Protein AF-A0A5E6UT05-F1 (afdb_monomer)

Mean predicted aligned error: 6.58 Å

Organism: Pseudomonas fluorescens (NCBI:txid294)

Solvent-accessible surface area (backbone atoms only — not comparable to full-atom values): 6105 Å² total; per-residue (Å²): 134,85,77,80,78,79,83,81,79,90,73,86,90,82,92,81,90,74,56,72,67,58,53,50,51,45,54,53,49,16,63,74,70,73,42,53,60,66,56,51,50,53,51,52,50,62,72,67,53,48,73,68,58,52,52,48,49,68,72,22,65,54,95,48,66,69,55,22,50,41,35,35,50,74,74,45,52,88,76,51,52,74,68,54,50,54,50,37,52,50,54,51,53,55,62,76,76,106

Sequence (98 aa):
MAKKVGVKTRSAQIGVRISPRAKYMLDVMGRIQRRTMSGVIESALLAYAKCDEERLADQTWSTDESERLLNLYLAAPHLLSFDEEIEAKRLIAAKATA

Foldseek 3Di:
DDPPPPDPPPDDDDDDDDDPVVVVVLVVVCVVVVHDSVVVVVVVVVVPDDPVRVVLCVQQDDPDPLSSLLSCCVPPVVPDDPVSVVSNVVSVVVVVVD

pLDDT: mean 89.74, std 14.52, range [35.06, 98.06]

Radius of gyration: 18.52 Å; Cα contacts (8 Å, |Δi|>4): 40; chains: 1; bounding box: 52×23×43 Å

Secondary structure (DSSP, 8-state):
-------------------HHHHHHHHHHHHHHT--HHHHHHHHHHHHS-HHHHHHHHHH--SSHHHHHHHHHHH-GGGS-HHHHHHHHHHHHHHHT-

Structure (mmCIF, N/CA/C/O backbone):
data_AF-A0A5E6UT05-F1
#
_entry.id   AF-A0A5E6UT05-F1
#
loop_
_atom_site.group_PDB
_atom_site.id
_atom_site.type_symbol
_atom_site.label_atom_id
_atom_site.label_alt_id
_atom_site.label_comp_id
_atom_site.label_asym_id
_atom_site.label_entity_id
_atom_site.label_seq_id
_atom_site.pdbx_PDB_ins_code
_atom_site.Cartn_x
_atom_site.Cartn_y
_atom_site.Cartn_z
_atom_site.occupancy
_atom_site.B_iso_or_equiv
_atom_site.auth_seq_id
_atom_site.auth_comp_id
_atom_site.auth_asym_id
_atom_site.auth_atom_id
_atom_site.pdbx_PDB_model_num
ATOM 1 N N . MET A 1 1 ? 35.335 -6.695 -0.044 1.00 35.06 1 MET A N 1
ATOM 2 C CA . MET A 1 1 ? 34.389 -7.163 0.996 1.00 35.06 1 MET A CA 1
ATOM 3 C C . MET A 1 1 ? 32.990 -6.718 0.590 1.00 35.06 1 MET A C 1
ATOM 5 O O . MET A 1 1 ? 32.632 -5.572 0.827 1.00 35.06 1 MET A O 1
ATOM 9 N N . ALA A 1 2 ? 32.246 -7.567 -0.124 1.00 44.38 2 ALA A N 1
ATOM 10 C CA . ALA A 1 2 ? 30.898 -7.230 -0.579 1.00 44.38 2 ALA A CA 1
ATOM 11 C C . ALA A 1 2 ? 29.966 -7.134 0.637 1.00 44.38 2 ALA A C 1
ATOM 13 O O . ALA A 1 2 ? 29.775 -8.106 1.369 1.00 44.38 2 ALA A O 1
ATOM 14 N N . LYS A 1 3 ? 29.431 -5.938 0.887 1.00 41.97 3 LYS A N 1
ATOM 15 C CA . LYS A 1 3 ? 28.472 -5.690 1.961 1.00 41.97 3 LYS A CA 1
ATOM 16 C C . LYS A 1 3 ? 27.193 -6.452 1.610 1.00 41.97 3 LYS A C 1
ATOM 18 O O . LYS A 1 3 ? 26.477 -6.045 0.704 1.00 41.97 3 LYS A O 1
ATOM 23 N N . LYS A 1 4 ? 26.913 -7.567 2.297 1.00 51.16 4 LYS A N 1
ATOM 24 C CA . LYS A 1 4 ? 25.596 -8.219 2.237 1.00 51.16 4 LYS A CA 1
ATOM 25 C C . LYS A 1 4 ? 24.564 -7.200 2.719 1.00 51.16 4 LYS A C 1
ATOM 27 O O . LYS A 1 4 ? 24.475 -6.923 3.915 1.00 51.16 4 LYS A O 1
ATOM 32 N N . VAL A 1 5 ? 23.835 -6.603 1.780 1.00 52.97 5 VAL A N 1
ATOM 33 C CA . VAL A 1 5 ? 22.706 -5.714 2.054 1.00 52.97 5 VAL A CA 1
ATOM 34 C C . VAL A 1 5 ? 21.586 -6.601 2.585 1.00 52.97 5 VAL A C 1
ATOM 36 O O . VAL A 1 5 ? 20.856 -7.234 1.833 1.00 52.97 5 VAL A O 1
ATOM 39 N N . GLY A 1 6 ? 21.525 -6.749 3.907 1.00 51.22 6 GLY A N 1
ATOM 40 C CA . GLY A 1 6 ? 20.436 -7.456 4.565 1.00 51.22 6 GLY A CA 1
ATOM 41 C C . GLY A 1 6 ? 19.147 -6.667 4.380 1.00 51.22 6 GLY A C 1
ATOM 42 O O . GLY A 1 6 ? 18.921 -5.692 5.093 1.00 51.22 6 GLY A O 1
ATOM 43 N N . VAL A 1 7 ? 18.312 -7.070 3.424 1.00 56.12 7 VAL A N 1
ATOM 44 C CA . VAL A 1 7 ? 17.020 -6.425 3.175 1.00 56.12 7 VAL A CA 1
ATOM 45 C C . VAL A 1 7 ? 16.039 -6.888 4.251 1.00 56.12 7 VAL A C 1
ATOM 47 O O . VAL A 1 7 ? 15.460 -7.968 4.179 1.00 56.12 7 VAL A O 1
ATOM 50 N N . LYS A 1 8 ? 15.886 -6.087 5.306 1.00 50.81 8 LYS A N 1
ATOM 51 C CA . LYS A 1 8 ? 14.819 -6.246 6.300 1.00 50.81 8 LYS A CA 1
ATOM 52 C C . LYS A 1 8 ? 13.738 -5.208 6.035 1.00 50.81 8 LYS A C 1
ATOM 54 O O . LYS A 1 8 ? 13.709 -4.178 6.699 1.00 50.81 8 LYS A O 1
ATOM 59 N N . THR A 1 9 ? 12.809 -5.511 5.140 1.00 54.06 9 THR A N 1
ATOM 60 C CA . THR A 1 9 ? 11.548 -4.764 5.068 1.00 54.06 9 THR A CA 1
ATOM 61 C C . THR A 1 9 ? 10.447 -5.686 5.574 1.00 54.06 9 THR A C 1
ATOM 63 O O . THR A 1 9 ? 9.885 -6.461 4.814 1.00 54.06 9 THR A O 1
ATOM 66 N N . ARG A 1 10 ? 10.204 -5.689 6.894 1.00 66.19 10 ARG A N 1
ATOM 67 C CA . ARG A 1 10 ? 9.149 -6.524 7.510 1.00 66.19 10 ARG A CA 1
ATOM 68 C C . ARG A 1 10 ? 7.751 -5.907 7.417 1.00 66.19 10 ARG A C 1
ATOM 70 O O . ARG A 1 10 ? 6.781 -6.626 7.596 1.00 66.19 10 ARG A O 1
ATOM 77 N N . SER A 1 11 ? 7.646 -4.599 7.193 1.00 74.69 11 SER A N 1
ATOM 78 C CA . SER A 1 11 ? 6.368 -3.880 7.203 1.00 74.69 11 SER A CA 1
ATOM 79 C C . SER A 1 11 ? 6.481 -2.567 6.431 1.00 74.69 11 SER A C 1
ATOM 81 O O . SER A 1 11 ? 7.398 -1.787 6.701 1.00 74.69 11 SER A O 1
ATOM 83 N N . ALA A 1 12 ? 5.545 -2.309 5.519 1.00 84.00 12 ALA A N 1
ATOM 84 C CA . ALA A 1 12 ? 5.376 -1.012 4.867 1.00 84.00 12 ALA A CA 1
ATOM 85 C C . ALA A 1 12 ? 4.376 -0.148 5.656 1.00 84.00 12 ALA A C 1
ATOM 87 O O . ALA A 1 12 ? 3.414 -0.667 6.222 1.00 84.00 12 ALA A O 1
ATOM 88 N N . GLN A 1 13 ? 4.604 1.168 5.722 1.00 88.31 13 GLN A N 1
ATOM 89 C CA . GLN A 1 13 ? 3.661 2.103 6.347 1.00 88.31 13 GLN A CA 1
ATOM 90 C C . GLN A 1 13 ? 2.651 2.591 5.308 1.00 88.31 13 GLN A C 1
ATOM 92 O O . GLN A 1 13 ? 3.038 2.991 4.214 1.00 88.31 13 GLN A O 1
ATOM 97 N N . ILE A 1 14 ? 1.367 2.596 5.667 1.00 88.25 14 ILE A N 1
ATOM 98 C CA . ILE A 1 14 ? 0.285 3.094 4.811 1.00 88.25 14 ILE A CA 1
ATOM 99 C C . ILE A 1 14 ? -0.490 4.162 5.591 1.00 88.25 14 ILE A C 1
ATOM 101 O O . ILE A 1 14 ? -0.958 3.912 6.702 1.00 88.25 14 ILE A O 1
ATOM 105 N N . GLY A 1 15 ? -0.627 5.360 5.016 1.00 91.56 15 GLY A N 1
ATOM 106 C CA . GLY A 1 15 ? -1.465 6.433 5.555 1.00 91.56 15 GLY A CA 1
ATOM 107 C C . GLY A 1 15 ? -2.850 6.424 4.908 1.00 91.56 15 GLY A C 1
ATOM 108 O O . GLY A 1 15 ? -2.965 6.713 3.722 1.00 91.56 15 GLY A O 1
ATOM 109 N N . VAL A 1 16 ? -3.907 6.119 5.670 1.00 90.56 16 VAL A N 1
ATOM 110 C CA . VAL A 1 16 ? -5.290 6.046 5.155 1.00 90.56 16 VAL A CA 1
ATOM 111 C C . VAL A 1 16 ? -6.218 6.961 5.950 1.00 90.56 16 VAL A C 1
ATOM 113 O O . VAL A 1 16 ? -6.132 7.051 7.176 1.00 90.56 16 VAL A O 1
ATOM 116 N N . ARG A 1 17 ? -7.149 7.620 5.253 1.00 94.88 17 ARG A N 1
ATOM 117 C CA . ARG A 1 17 ? -8.276 8.337 5.865 1.00 94.88 17 ARG A CA 1
ATOM 118 C C . ARG A 1 17 ? -9.497 7.421 5.895 1.00 94.88 17 ARG A C 1
ATOM 120 O O . ARG A 1 17 ? -9.921 6.936 4.853 1.00 94.88 17 ARG A O 1
ATOM 127 N N . ILE A 1 18 ? -10.074 7.211 7.076 1.00 94.12 18 ILE A N 1
ATOM 128 C CA . ILE A 1 18 ? -11.282 6.395 7.268 1.00 94.12 18 ILE A CA 1
ATOM 129 C C . ILE A 1 18 ? -12.299 7.139 8.133 1.00 94.12 18 ILE A C 1
ATOM 131 O O . ILE A 1 18 ? -11.929 7.973 8.962 1.00 94.12 18 ILE A O 1
ATOM 135 N N . SER A 1 19 ? -13.585 6.832 7.954 1.00 97.81 19 SER A N 1
ATOM 136 C CA . SER A 1 19 ? -14.641 7.429 8.777 1.00 97.81 19 SER A CA 1
ATOM 137 C C . SER A 1 19 ? -14.499 7.027 10.258 1.00 97.81 19 SER A C 1
ATOM 139 O O . SER A 1 19 ? -14.031 5.920 10.552 1.00 97.81 19 SER A O 1
ATOM 141 N N . PRO A 1 20 ? -14.951 7.865 11.216 1.00 98.06 20 PRO A N 1
ATOM 142 C CA . PRO A 1 2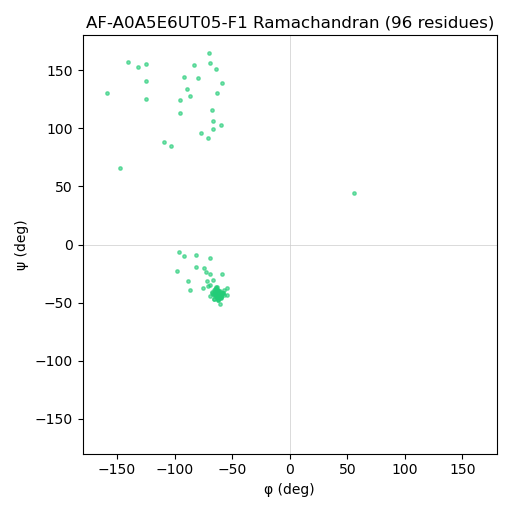0 ? -14.870 7.541 12.643 1.00 98.06 20 PRO A CA 1
ATOM 143 C C . PRO A 1 20 ? -15.570 6.225 13.007 1.00 98.06 20 PRO A C 1
ATOM 145 O O . PRO A 1 20 ? -15.042 5.434 13.788 1.00 98.06 20 PRO A O 1
ATOM 148 N N . ARG A 1 21 ? -16.726 5.947 12.385 1.00 98.00 21 ARG A N 1
ATOM 149 C CA . ARG A 1 21 ? -17.469 4.694 12.585 1.00 98.00 21 ARG A CA 1
ATOM 150 C C . ARG A 1 21 ? -16.675 3.479 12.106 1.00 98.00 21 ARG A C 1
ATOM 152 O O . ARG A 1 21 ? -16.622 2.482 12.820 1.00 98.00 21 ARG A O 1
ATOM 159 N N . ALA A 1 22 ? -16.047 3.555 10.930 1.00 97.06 22 ALA A N 1
ATOM 160 C CA . ALA A 1 22 ? -15.234 2.459 10.403 1.00 97.06 22 ALA A CA 1
ATOM 161 C C . ALA A 1 22 ? -14.000 2.197 11.280 1.00 97.06 22 ALA A C 1
ATOM 163 O O . ALA A 1 22 ? -13.676 1.044 11.549 1.00 97.06 22 ALA A O 1
ATOM 164 N N . LYS A 1 23 ? -13.364 3.255 11.803 1.00 97.06 23 LYS A N 1
ATOM 165 C CA . LYS A 1 23 ? -12.265 3.122 12.770 1.00 97.06 23 LYS A CA 1
ATOM 166 C C . LYS A 1 23 ? -12.710 2.407 14.047 1.00 97.06 23 LYS A C 1
ATOM 168 O O . LYS A 1 23 ? -12.008 1.52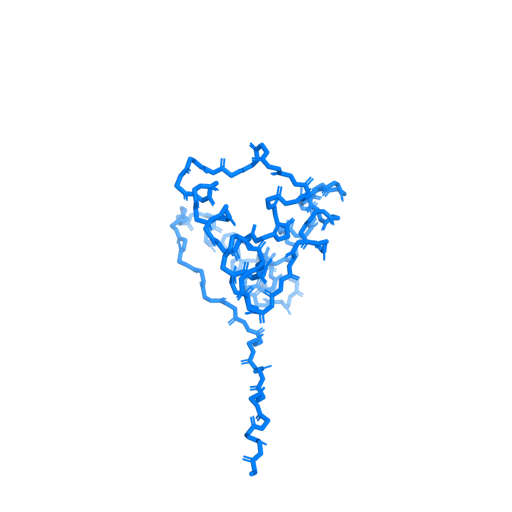3 14.524 1.00 97.06 23 LYS A O 1
ATOM 173 N N . TYR A 1 24 ? -13.870 2.774 14.591 1.00 97.94 24 TYR A N 1
ATOM 174 C CA . TYR A 1 24 ? -14.409 2.110 15.778 1.00 97.94 24 TYR A CA 1
ATOM 175 C C . TYR A 1 24 ? -14.734 0.635 15.508 1.00 97.94 24 TYR A C 1
ATOM 177 O O . TYR A 1 24 ? -14.379 -0.230 16.301 1.00 97.94 24 TYR A O 1
ATOM 185 N N . MET A 1 25 ? -15.333 0.333 14.353 1.00 97.88 25 MET A N 1
ATOM 186 C CA . MET A 1 25 ? -15.588 -1.044 13.928 1.00 97.88 25 MET A CA 1
ATOM 187 C C . MET A 1 25 ? -14.293 -1.864 13.831 1.00 97.88 25 MET A C 1
ATOM 189 O O . MET A 1 25 ? -14.256 -2.990 14.319 1.00 97.88 25 MET A O 1
ATOM 193 N N . LEU A 1 26 ? -13.221 -1.291 13.274 1.00 96.75 26 LEU A N 1
ATOM 194 C CA . LEU A 1 26 ? -11.903 -1.927 13.212 1.00 96.75 26 LEU A CA 1
ATOM 195 C C . LEU A 1 26 ? -11.339 -2.241 14.612 1.00 96.75 26 LEU A C 1
ATOM 197 O O . LEU A 1 26 ? -10.801 -3.329 14.816 1.00 96.75 26 LEU A O 1
ATOM 201 N N . ASP A 1 27 ? -11.500 -1.335 15.586 1.00 96.94 27 ASP A N 1
ATOM 202 C CA . ASP A 1 27 ? -11.099 -1.580 16.984 1.00 96.94 27 ASP A CA 1
ATOM 203 C C . ASP A 1 27 ? -11.902 -2.731 17.613 1.00 96.94 27 ASP A C 1
ATOM 205 O O . ASP A 1 27 ? -11.335 -3.638 18.225 1.00 96.94 27 ASP A O 1
ATOM 209 N N . VAL A 1 28 ? -13.223 -2.750 17.404 1.00 98.00 28 VAL A N 1
ATOM 210 C CA . VAL A 1 28 ? -14.106 -3.828 17.880 1.00 98.00 28 VAL A CA 1
ATOM 211 C C . VAL A 1 28 ? -13.702 -5.178 17.278 1.00 98.00 28 VAL A C 1
ATOM 213 O O . VAL A 1 28 ? -13.573 -6.162 18.009 1.00 98.00 28 VAL A O 1
ATOM 216 N N . MET A 1 29 ? -13.435 -5.228 15.969 1.00 97.94 29 MET A N 1
ATOM 217 C CA . MET A 1 29 ? -12.954 -6.438 15.294 1.00 97.94 29 MET A CA 1
ATOM 218 C C . MET A 1 29 ? -11.627 -6.923 15.881 1.00 97.94 29 MET A C 1
ATOM 220 O O . MET A 1 29 ? -11.491 -8.112 16.172 1.00 97.94 29 MET A O 1
ATOM 224 N N . GLY A 1 30 ? -10.675 -6.014 16.109 1.00 97.94 30 GLY A N 1
ATOM 225 C CA . GLY A 1 30 ? -9.385 -6.341 16.716 1.00 97.94 30 GLY A CA 1
ATOM 226 C C . GLY A 1 30 ? -9.527 -6.979 18.100 1.00 97.94 30 GLY A C 1
ATOM 227 O O . GLY A 1 30 ? -8.877 -7.985 18.386 1.00 97.94 30 GLY A O 1
ATOM 228 N N . ARG A 1 31 ? -10.440 -6.468 18.937 1.00 97.31 31 ARG A N 1
ATOM 229 C CA . ARG A 1 31 ? -10.725 -7.025 20.274 1.00 97.31 31 ARG A CA 1
ATOM 230 C C . ARG A 1 31 ? -11.343 -8.418 20.210 1.00 97.31 31 ARG A C 1
ATOM 232 O O . ARG A 1 31 ? -10.894 -9.310 20.926 1.00 97.31 31 ARG A O 1
ATOM 239 N N . ILE A 1 32 ? -12.345 -8.610 19.352 1.00 98.06 32 ILE A N 1
ATOM 240 C CA . ILE A 1 32 ? -13.049 -9.894 19.207 1.00 98.06 32 ILE A CA 1
ATOM 241 C C . ILE A 1 32 ? -12.104 -10.968 18.659 1.00 98.06 32 ILE A C 1
ATOM 243 O O . ILE A 1 32 ? -12.031 -12.066 19.202 1.00 98.06 32 ILE A O 1
ATOM 247 N N . GLN A 1 33 ? -11.348 -10.641 17.609 1.00 96.88 33 GLN A N 1
ATOM 248 C CA . GLN A 1 33 ? -10.444 -11.581 16.941 1.00 96.88 33 GLN A CA 1
ATOM 249 C C . GLN A 1 33 ? -9.100 -11.736 17.667 1.00 96.88 33 GLN A C 1
ATOM 251 O O . GLN A 1 33 ? -8.316 -12.608 17.304 1.00 96.88 33 GLN A O 1
ATOM 256 N N . ARG A 1 34 ? -8.822 -10.896 18.678 1.00 97.31 34 ARG A N 1
ATOM 257 C CA . ARG A 1 34 ? -7.525 -10.788 19.373 1.00 97.31 34 ARG A CA 1
ATOM 258 C C . ARG A 1 34 ? -6.370 -10.494 18.409 1.00 97.31 34 ARG A C 1
ATOM 260 O O . ARG A 1 34 ? -5.301 -11.094 18.489 1.00 97.31 34 ARG A O 1
ATOM 267 N N . ARG A 1 35 ? -6.597 -9.562 17.481 1.00 95.69 35 ARG A N 1
ATOM 268 C CA . ARG A 1 35 ? -5.640 -9.151 16.444 1.00 95.69 35 ARG A CA 1
ATOM 269 C C . ARG A 1 35 ? -5.393 -7.651 16.493 1.00 95.69 35 ARG A C 1
ATOM 271 O O . ARG A 1 35 ? -6.234 -6.881 16.950 1.00 95.69 35 ARG A O 1
ATOM 278 N N . THR A 1 36 ? -4.235 -7.229 15.996 1.00 95.81 36 THR A N 1
ATOM 279 C CA . THR A 1 36 ? -3.938 -5.805 15.807 1.00 95.81 36 THR A CA 1
ATOM 280 C C . THR A 1 36 ? -4.796 -5.230 14.682 1.00 95.81 36 THR A C 1
ATOM 282 O O . THR A 1 36 ? -5.216 -5.959 13.783 1.00 95.81 36 THR A O 1
ATOM 285 N N . MET A 1 37 ? -5.015 -3.912 14.689 1.00 93.25 37 MET A N 1
ATOM 286 C CA . MET A 1 37 ? -5.706 -3.228 13.588 1.00 93.25 37 MET A CA 1
ATOM 287 C C . MET A 1 37 ? -5.043 -3.522 12.234 1.00 93.25 37 MET A C 1
ATOM 289 O O . MET A 1 37 ? -5.742 -3.844 11.280 1.00 93.25 37 MET A O 1
ATOM 293 N N . SER A 1 38 ? -3.704 -3.491 12.168 1.00 94.00 38 SER A N 1
ATOM 294 C CA . SER A 1 38 ? -2.954 -3.849 10.957 1.00 94.00 38 SER A CA 1
ATOM 295 C C . SER A 1 38 ? -3.235 -5.283 10.514 1.00 94.00 38 SER A C 1
ATOM 297 O O . SER A 1 38 ? -3.530 -5.504 9.349 1.00 94.00 38 SER A O 1
ATOM 299 N N . GLY A 1 39 ? -3.248 -6.244 11.444 1.00 94.94 39 GLY A N 1
ATOM 300 C CA . GLY A 1 39 ? -3.551 -7.636 11.113 1.00 94.94 39 GLY A CA 1
ATOM 301 C C . GLY A 1 39 ? -4.981 -7.832 10.604 1.00 94.94 39 GLY A C 1
ATOM 302 O O . GLY A 1 39 ? -5.203 -8.618 9.687 1.00 94.94 39 GLY A O 1
ATOM 303 N N . VAL A 1 40 ? -5.959 -7.111 11.163 1.00 96.75 40 VAL A N 1
ATOM 304 C CA . VAL A 1 40 ? -7.338 -7.143 10.650 1.00 96.75 40 VAL A 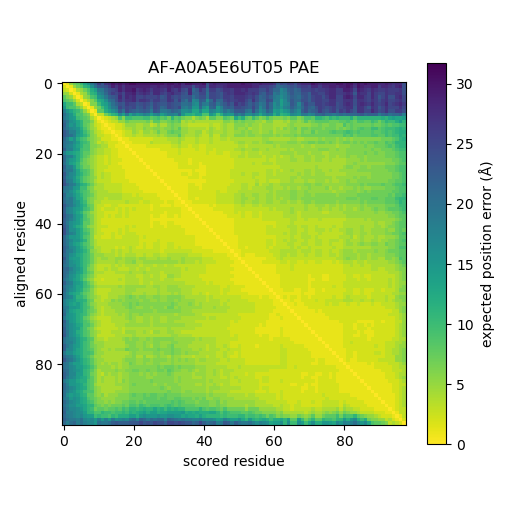CA 1
ATOM 305 C C . VAL A 1 40 ? -7.400 -6.575 9.230 1.00 96.75 40 VAL A C 1
ATOM 307 O O . VAL A 1 40 ? -8.037 -7.183 8.375 1.00 96.75 40 VAL A O 1
ATOM 310 N N . ILE A 1 41 ? -6.718 -5.456 8.966 1.00 95.19 41 ILE A N 1
ATOM 311 C CA . ILE A 1 41 ? -6.664 -4.845 7.629 1.00 95.19 41 ILE A CA 1
ATOM 312 C C . ILE A 1 41 ? -6.003 -5.790 6.624 1.00 95.19 41 ILE A C 1
ATOM 314 O O . ILE A 1 41 ? -6.560 -6.004 5.554 1.00 95.19 41 ILE A O 1
ATOM 318 N N . GLU A 1 42 ? -4.862 -6.390 6.965 1.00 94.50 42 GLU A N 1
ATOM 319 C CA . GLU A 1 42 ? -4.157 -7.330 6.086 1.00 94.50 42 GLU A CA 1
ATOM 320 C C . GLU A 1 42 ? -5.028 -8.538 5.737 1.00 94.50 42 GLU A C 1
ATOM 322 O O . GLU A 1 42 ? -5.145 -8.902 4.573 1.00 94.50 42 GLU A O 1
ATOM 327 N N . SER A 1 43 ? -5.711 -9.137 6.715 1.00 95.06 43 SER A N 1
ATOM 328 C CA . SER A 1 43 ? -6.607 -10.254 6.403 1.00 95.06 43 SER A CA 1
ATOM 329 C C . SER A 1 43 ? -7.840 -9.845 5.621 1.00 95.06 43 SER A C 1
ATOM 331 O O . SER A 1 43 ? -8.295 -10.625 4.793 1.00 95.06 43 SER A O 1
ATOM 333 N N . ALA A 1 44 ? -8.386 -8.657 5.868 1.00 95.25 44 ALA A N 1
ATOM 334 C CA . ALA A 1 44 ? -9.487 -8.149 5.064 1.00 95.25 44 ALA A CA 1
ATOM 335 C C . ALA A 1 44 ? -9.044 -7.907 3.613 1.00 95.25 44 ALA A C 1
ATOM 337 O O . ALA A 1 44 ? -9.788 -8.241 2.699 1.00 95.25 44 ALA A O 1
ATOM 338 N N . LEU A 1 45 ? -7.829 -7.387 3.405 1.00 94.62 45 LEU A N 1
ATOM 339 C CA . LEU A 1 45 ? -7.235 -7.200 2.082 1.00 94.62 45 LEU A CA 1
ATOM 340 C C . LEU A 1 45 ? -7.084 -8.539 1.353 1.00 94.62 45 LEU A C 1
ATOM 342 O O . LEU A 1 45 ? -7.575 -8.672 0.239 1.00 94.62 45 LEU A O 1
ATOM 346 N N . LEU A 1 46 ? -6.473 -9.536 2.001 1.00 93.69 46 LEU A N 1
ATOM 347 C CA . LEU A 1 46 ? -6.280 -10.867 1.414 1.00 93.69 46 LEU A CA 1
ATOM 348 C C . LEU A 1 46 ? -7.608 -11.580 1.128 1.00 93.69 46 LEU A C 1
ATOM 350 O O . LEU A 1 46 ? -7.734 -12.260 0.122 1.00 93.69 46 LEU A O 1
ATOM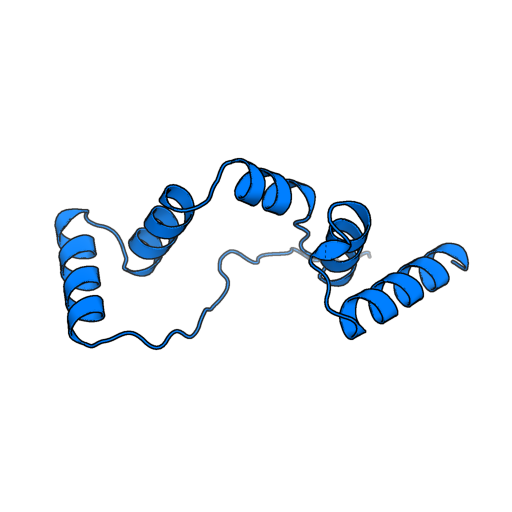 354 N N . ALA A 1 47 ? -8.618 -11.403 1.982 1.00 95.62 47 ALA A N 1
ATOM 355 C CA . ALA A 1 47 ? -9.944 -11.973 1.749 1.00 95.62 47 ALA A CA 1
ATOM 356 C C . ALA A 1 47 ? -10.724 -11.261 0.630 1.00 95.62 47 ALA A C 1
ATOM 358 O O . ALA A 1 47 ? -11.655 -11.840 0.074 1.00 95.62 47 ALA A O 1
ATOM 359 N N . TYR A 1 48 ? -10.396 -9.999 0.344 1.00 97.06 48 TYR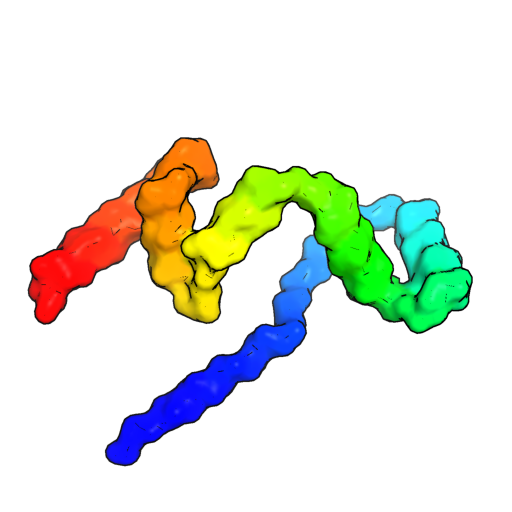 A N 1
ATOM 360 C CA . TYR A 1 48 ? -11.039 -9.208 -0.703 1.00 97.06 48 TYR A CA 1
ATOM 361 C C . TYR A 1 48 ? -10.370 -9.383 -2.072 1.00 97.06 48 TYR A C 1
ATOM 363 O O . TYR A 1 48 ? -11.051 -9.283 -3.093 1.00 97.06 48 TYR A O 1
ATOM 371 N N . ALA A 1 49 ? -9.058 -9.630 -2.095 1.00 96.38 49 ALA A N 1
ATOM 372 C CA . ALA A 1 49 ? -8.288 -9.818 -3.317 1.00 96.38 49 ALA A CA 1
ATOM 373 C C . ALA A 1 49 ? -8.821 -10.994 -4.150 1.00 96.38 49 ALA A C 1
ATOM 375 O O . ALA A 1 49 ? -9.179 -12.050 -3.623 1.00 96.38 49 ALA A O 1
ATOM 376 N N . LYS A 1 50 ? -8.868 -10.819 -5.472 1.00 96.81 50 LYS A N 1
ATOM 377 C CA . LYS A 1 50 ? -9.209 -11.904 -6.403 1.00 96.81 50 LYS A CA 1
ATOM 378 C C . LYS A 1 50 ? -7.981 -12.757 -6.702 1.00 96.81 50 LYS A C 1
ATOM 380 O O . LYS A 1 50 ? -6.862 -12.252 -6.704 1.00 96.81 50 LYS A O 1
ATOM 385 N N . CYS A 1 51 ? -8.197 -14.020 -7.079 1.00 94.94 51 CYS A N 1
ATOM 386 C CA . CYS A 1 51 ? -7.107 -14.940 -7.425 1.00 94.94 51 CYS A CA 1
ATOM 387 C C . CYS A 1 51 ? -6.167 -14.385 -8.510 1.00 94.94 51 CYS A C 1
ATOM 389 O O . CYS A 1 51 ? -4.959 -14.584 -8.426 1.00 94.94 51 CYS A O 1
ATOM 391 N N . ASP A 1 52 ? -6.700 -13.675 -9.509 1.00 95.69 52 ASP A N 1
ATOM 392 C CA . ASP A 1 52 ? -5.884 -13.087 -10.580 1.00 95.69 52 ASP A CA 1
ATOM 393 C C . ASP A 1 52 ? -5.035 -11.904 -10.086 1.00 95.69 52 ASP A C 1
ATOM 395 O O . ASP A 1 52 ? -3.893 -11.744 -10.510 1.00 95.69 52 ASP A O 1
ATOM 399 N N . GLU A 1 53 ? -5.567 -11.098 -9.162 1.00 95.88 53 GLU A N 1
ATOM 400 C CA . GLU A 1 53 ? -4.864 -9.955 -8.562 1.00 95.88 53 GLU A CA 1
ATOM 401 C C . GLU A 1 53 ? -3.730 -10.438 -7.650 1.00 95.88 53 GLU A C 1
ATOM 403 O O . GLU A 1 53 ? -2.610 -9.939 -7.739 1.00 95.88 53 GLU A O 1
ATOM 408 N N . GLU A 1 54 ? -4.002 -11.447 -6.818 1.00 94.81 54 GLU A N 1
ATOM 409 C CA . GLU A 1 54 ? -3.010 -12.079 -5.943 1.00 94.81 54 GLU A CA 1
ATOM 410 C C . GLU A 1 54 ? -1.890 -12.730 -6.763 1.00 94.81 54 GLU A C 1
ATOM 412 O O . GLU A 1 54 ? -0.712 -12.448 -6.549 1.00 94.81 54 GLU A O 1
ATOM 417 N N . ARG A 1 55 ? -2.249 -13.509 -7.791 1.00 95.62 55 ARG A N 1
ATOM 418 C CA . ARG A 1 55 ? -1.273 -14.138 -8.686 1.00 95.62 55 ARG A CA 1
ATOM 419 C C . ARG A 1 55 ? -0.407 -13.111 -9.412 1.00 95.62 55 ARG A C 1
ATOM 421 O O . ARG A 1 55 ? 0.789 -13.342 -9.581 1.00 95.62 55 ARG A O 1
ATOM 428 N N . LEU A 1 56 ? -0.988 -12.001 -9.863 1.00 96.62 56 LEU A N 1
ATOM 429 C CA . LEU A 1 56 ? -0.227 -10.936 -10.511 1.00 96.62 56 LEU A CA 1
ATOM 430 C C . LEU A 1 56 ? 0.718 -10.239 -9.525 1.00 96.62 56 LEU A C 1
ATOM 432 O O . LEU A 1 56 ? 1.867 -9.967 -9.877 1.00 96.62 56 LEU A O 1
ATOM 436 N N . ALA A 1 57 ? 0.269 -9.972 -8.296 1.00 95.75 57 ALA A N 1
ATOM 437 C CA . ALA A 1 57 ? 1.115 -9.405 -7.250 1.00 95.75 57 ALA A CA 1
ATOM 438 C C . ALA A 1 57 ? 2.312 -10.321 -6.947 1.00 95.75 57 ALA A C 1
ATOM 440 O O . ALA A 1 57 ? 3.450 -9.854 -6.952 1.00 95.75 57 ALA A O 1
ATOM 441 N N . ASP A 1 58 ? 2.082 -11.627 -6.800 1.00 95.38 58 ASP A N 1
ATOM 442 C CA . ASP A 1 58 ? 3.138 -12.618 -6.567 1.00 95.38 58 ASP A CA 1
ATOM 443 C C . ASP A 1 58 ? 4.146 -12.701 -7.720 1.00 95.38 58 ASP A C 1
ATOM 445 O O . ASP A 1 58 ? 5.348 -12.837 -7.496 1.00 95.38 58 ASP A O 1
ATOM 449 N N . GLN A 1 59 ? 3.673 -12.609 -8.966 1.00 96.25 59 GLN A N 1
ATOM 450 C CA . GLN A 1 59 ? 4.534 -12.658 -10.151 1.00 96.25 59 GLN A CA 1
ATOM 451 C C . GLN A 1 59 ? 5.373 -11.391 -10.335 1.00 96.25 59 GLN A C 1
ATOM 453 O O . GLN A 1 59 ? 6.466 -11.458 -10.896 1.00 96.25 59 GLN A O 1
ATOM 458 N N . THR A 1 60 ? 4.856 -10.236 -9.912 1.00 96.94 60 THR A N 1
ATOM 459 C CA . THR A 1 60 ? 5.482 -8.936 -10.190 1.00 96.94 60 THR A CA 1
ATOM 460 C C . THR A 1 60 ? 6.324 -8.405 -9.035 1.00 96.94 60 THR A C 1
ATOM 462 O O . THR A 1 60 ? 7.239 -7.607 -9.259 1.00 96.94 60 THR A O 1
ATOM 465 N N . TRP A 1 61 ? 6.067 -8.849 -7.804 1.00 95.38 61 TRP A N 1
ATOM 466 C CA . TRP A 1 61 ? 6.727 -8.332 -6.612 1.00 95.38 61 TRP A CA 1
ATOM 467 C C . TRP A 1 61 ? 8.246 -8.582 -6.599 1.00 95.38 61 TRP A C 1
ATOM 469 O O . TRP A 1 61 ? 8.726 -9.700 -6.759 1.00 95.38 61 TRP A O 1
ATOM 479 N N . SER A 1 62 ? 9.010 -7.521 -6.323 1.00 92.75 62 SER A N 1
ATOM 480 C CA . SER A 1 62 ? 10.438 -7.566 -5.979 1.00 92.75 62 SER A CA 1
ATOM 481 C C . SER A 1 62 ? 10.737 -6.554 -4.869 1.00 92.75 62 SER A C 1
ATOM 483 O O . SER A 1 62 ? 10.004 -5.574 -4.672 1.00 92.75 62 SER A O 1
ATOM 485 N N . THR A 1 63 ? 11.823 -6.786 -4.128 1.00 91.00 63 THR A N 1
ATOM 486 C CA . THR A 1 63 ? 12.370 -5.815 -3.170 1.00 91.00 63 THR A CA 1
ATOM 487 C C . THR A 1 63 ? 12.974 -4.594 -3.855 1.00 91.00 63 THR A C 1
ATOM 489 O O . THR A 1 63 ? 13.024 -3.537 -3.231 1.00 91.00 63 THR A O 1
ATOM 492 N N . ASP A 1 64 ? 13.423 -4.736 -5.104 1.00 92.00 64 ASP A N 1
ATOM 493 C CA . ASP A 1 64 ? 13.847 -3.613 -5.938 1.00 92.00 64 ASP A CA 1
ATOM 494 C C . ASP A 1 64 ? 12.631 -3.036 -6.673 1.00 92.00 64 ASP A C 1
ATOM 496 O O . ASP A 1 64 ? 11.862 -3.750 -7.320 1.00 92.00 64 ASP A O 1
ATOM 500 N N . GLU A 1 65 ? 12.447 -1.727 -6.548 1.00 91.12 65 GLU A N 1
ATOM 501 C CA . GLU A 1 65 ? 11.382 -0.985 -7.213 1.00 91.12 65 GLU A CA 1
ATOM 502 C C . GLU A 1 65 ? 11.537 -1.017 -8.738 1.00 91.12 65 GLU A C 1
ATOM 504 O O . GLU A 1 65 ? 10.547 -1.190 -9.450 1.00 91.12 65 GLU A O 1
ATOM 509 N N . SER A 1 66 ? 12.776 -0.964 -9.236 1.00 93.75 66 SER A N 1
ATOM 510 C CA . SER A 1 66 ? 13.074 -1.008 -10.673 1.00 93.75 66 SER A CA 1
ATOM 511 C C . SER A 1 66 ? 12.687 -2.360 -11.268 1.00 93.75 66 SER A C 1
ATOM 513 O O . SER A 1 66 ? 12.076 -2.435 -12.332 1.00 93.75 66 SER A O 1
ATOM 515 N N . GLU A 1 67 ? 13.005 -3.450 -10.565 1.00 94.44 67 GLU A N 1
ATOM 516 C CA . GLU A 1 67 ? 12.593 -4.794 -10.974 1.00 94.44 67 GLU A CA 1
ATOM 517 C C . GLU A 1 67 ? 11.082 -4.973 -10.906 1.00 94.44 67 GLU A C 1
ATOM 519 O O . GLU A 1 67 ? 10.511 -5.570 -11.811 1.00 94.44 67 GLU A O 1
ATOM 524 N N . ARG A 1 68 ? 10.418 -4.427 -9.882 1.00 95.56 68 ARG A N 1
ATOM 525 C CA . ARG A 1 68 ? 8.958 -4.497 -9.770 1.00 95.56 68 ARG A CA 1
ATOM 526 C C . ARG A 1 68 ? 8.268 -3.805 -10.944 1.00 95.56 68 ARG A C 1
ATOM 528 O O . ARG A 1 68 ? 7.353 -4.382 -11.527 1.00 95.56 68 ARG A O 1
ATOM 535 N N . LEU A 1 69 ? 8.730 -2.608 -11.313 1.00 96.56 69 LEU A N 1
ATOM 536 C CA . LEU A 1 69 ? 8.217 -1.875 -12.471 1.00 96.56 69 LEU A CA 1
ATOM 537 C C . LEU A 1 69 ? 8.434 -2.664 -13.770 1.00 96.56 69 LEU A C 1
ATOM 539 O O . LEU A 1 69 ? 7.512 -2.801 -14.571 1.00 96.56 69 LEU A O 1
ATOM 543 N N . LEU A 1 70 ? 9.627 -3.235 -13.960 1.00 96.81 70 LEU A N 1
ATOM 544 C CA . LEU A 1 70 ? 9.926 -4.065 -15.127 1.00 96.81 70 LEU A CA 1
ATOM 545 C C . LEU A 1 70 ? 9.069 -5.335 -15.178 1.00 96.81 70 LEU A C 1
ATOM 547 O O . LEU A 1 70 ? 8.537 -5.668 -16.235 1.00 96.81 70 LEU A O 1
ATOM 551 N N . ASN A 1 71 ? 8.895 -6.029 -14.054 1.00 96.94 71 ASN A N 1
ATOM 552 C CA . ASN A 1 71 ? 8.056 -7.221 -13.989 1.00 96.94 71 ASN A CA 1
ATOM 553 C C . ASN A 1 71 ? 6.597 -6.882 -14.316 1.00 96.94 71 ASN A C 1
ATOM 555 O O . ASN A 1 71 ? 5.956 -7.613 -15.069 1.00 96.94 71 ASN A O 1
ATOM 559 N N . LEU A 1 72 ? 6.084 -5.760 -13.798 1.00 97.25 72 LEU A N 1
ATOM 560 C CA . LEU A 1 72 ? 4.734 -5.292 -14.103 1.00 97.25 72 LEU A CA 1
ATOM 561 C C . LEU A 1 72 ? 4.587 -4.924 -15.586 1.00 97.25 72 LEU A C 1
ATOM 563 O O . LEU A 1 72 ? 3.609 -5.327 -16.209 1.00 97.25 72 LEU A O 1
ATOM 567 N N . TYR A 1 73 ? 5.576 -4.242 -16.174 1.00 96.88 73 TYR A N 1
ATOM 568 C CA . TYR A 1 73 ? 5.594 -3.920 -17.605 1.00 96.88 73 TYR A CA 1
ATOM 569 C C . TYR A 1 73 ? 5.538 -5.175 -18.487 1.00 96.88 73 TYR A C 1
ATOM 571 O O . TYR A 1 73 ? 4.820 -5.198 -19.484 1.00 96.88 73 TYR A O 1
ATOM 579 N N . LEU A 1 74 ? 6.271 -6.230 -18.117 1.00 95.75 74 LEU A N 1
ATOM 580 C CA . LEU A 1 74 ? 6.313 -7.483 -18.874 1.00 95.75 74 LEU A CA 1
ATOM 581 C C . LEU A 1 74 ? 5.048 -8.334 -18.694 1.00 95.75 74 LEU A C 1
ATOM 583 O O . LEU A 1 74 ? 4.604 -8.969 -19.649 1.00 95.75 74 LEU A O 1
ATOM 587 N N . ALA A 1 75 ? 4.474 -8.368 -17.489 1.00 96.88 75 ALA A N 1
ATOM 588 C CA . ALA A 1 75 ? 3.326 -9.219 -17.173 1.00 96.88 75 ALA A CA 1
ATOM 589 C C . ALA A 1 75 ? 1.974 -8.567 -17.509 1.00 96.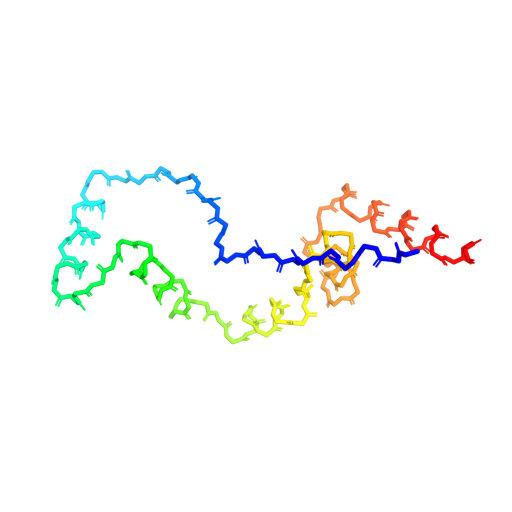88 75 ALA A C 1
ATOM 591 O O . ALA A 1 75 ? 1.060 -9.240 -17.985 1.00 96.88 75 ALA A O 1
ATOM 592 N N . ALA A 1 76 ? 1.831 -7.265 -17.258 1.00 96.75 76 ALA A N 1
ATOM 593 C CA . ALA A 1 76 ? 0.570 -6.538 -17.371 1.00 96.75 76 ALA A CA 1
ATOM 594 C C . ALA A 1 76 ? 0.79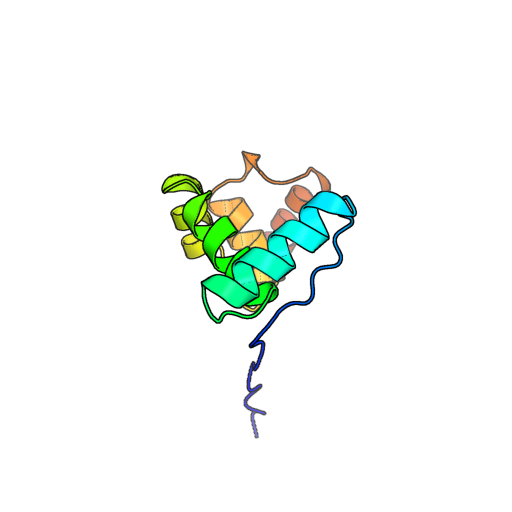2 -5.071 -17.805 1.00 96.75 76 ALA A C 1
ATOM 596 O O . ALA A 1 76 ? 0.461 -4.149 -17.058 1.00 96.75 76 ALA A O 1
ATOM 597 N N . PRO A 1 77 ? 1.287 -4.819 -19.036 1.00 96.06 77 PRO A N 1
ATOM 598 C CA . PRO A 1 77 ? 1.610 -3.468 -19.515 1.00 96.06 77 PRO A CA 1
ATOM 599 C C . PRO A 1 77 ? 0.413 -2.505 -19.498 1.00 96.06 77 PRO A C 1
ATOM 601 O O . PRO A 1 77 ? 0.585 -1.300 -19.373 1.00 96.06 77 PRO A O 1
ATOM 604 N N . HIS A 1 78 ? -0.809 -3.035 -19.586 1.00 95.62 78 HIS A N 1
ATOM 605 C CA . HIS A 1 78 ? -2.053 -2.264 -19.550 1.00 95.62 78 HIS A CA 1
ATOM 606 C C . HIS A 1 78 ? -2.370 -1.638 -18.179 1.00 95.62 78 HIS A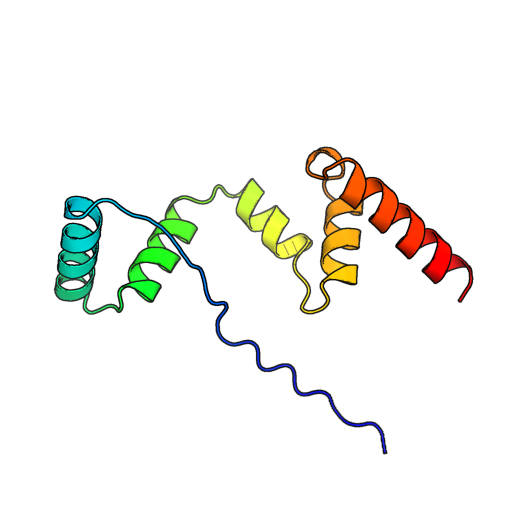 C 1
ATOM 608 O O . HIS A 1 78 ? -3.292 -0.830 -18.094 1.00 95.62 78 HIS A O 1
ATOM 614 N N . LEU A 1 79 ? -1.656 -2.023 -17.116 1.00 96.62 79 LEU A N 1
ATOM 615 C CA . LEU A 1 79 ? -1.802 -1.438 -15.779 1.00 96.62 79 LEU A CA 1
ATOM 616 C C . LEU A 1 79 ? -0.853 -0.263 -15.530 1.00 96.62 79 LEU A C 1
ATOM 618 O O . LEU A 1 79 ? -1.006 0.415 -14.516 1.00 96.62 79 LEU A O 1
ATOM 622 N N . LEU A 1 80 ? 0.116 -0.029 -16.418 1.00 96.75 80 LEU A N 1
ATOM 623 C CA . LEU A 1 80 ? 1.059 1.070 -16.261 1.00 96.75 80 LEU A CA 1
ATOM 624 C C . LEU A 1 80 ? 0.429 2.389 -16.698 1.00 96.75 80 LEU A C 1
ATOM 626 O O . LEU A 1 80 ? -0.301 2.474 -17.687 1.00 96.75 80 LEU A O 1
ATOM 630 N N . SER A 1 81 ? 0.783 3.446 -15.979 1.00 97.38 81 SER A N 1
ATOM 631 C CA . SER A 1 81 ? 0.640 4.808 -16.471 1.00 97.38 81 SER A CA 1
ATOM 632 C C . SER A 1 81 ? 1.633 5.099 -17.604 1.00 97.38 81 SER A C 1
ATOM 634 O O . SER A 1 81 ? 2.620 4.391 -17.810 1.00 97.38 81 SER A O 1
ATOM 636 N N . PHE A 1 82 ? 1.390 6.187 -18.336 1.00 96.31 82 PHE A N 1
ATOM 637 C CA . PHE A 1 82 ? 2.270 6.623 -19.422 1.00 96.31 82 PHE A CA 1
ATOM 638 C C . PHE A 1 82 ? 3.713 6.880 -18.953 1.00 96.31 82 PHE A C 1
ATOM 640 O O . PHE A 1 82 ? 4.665 6.473 -19.619 1.00 96.31 82 PHE A O 1
ATOM 647 N N . ASP A 1 83 ? 3.880 7.513 -17.789 1.00 97.62 83 ASP A N 1
ATOM 648 C CA . ASP A 1 83 ? 5.201 7.824 -17.236 1.00 97.62 83 ASP A CA 1
ATOM 649 C C . ASP A 1 83 ? 5.953 6.551 -16.820 1.00 97.62 83 ASP A C 1
ATOM 651 O O . ASP A 1 83 ? 7.144 6.405 -17.106 1.00 97.62 83 ASP A O 1
ATOM 655 N N . GLU A 1 84 ? 5.246 5.593 -16.216 1.00 96.62 84 GLU A N 1
ATOM 656 C CA . GLU A 1 84 ? 5.791 4.280 -15.860 1.00 96.62 84 GLU A CA 1
ATOM 657 C C . GLU A 1 84 ? 6.212 3.483 -17.098 1.00 96.62 84 GLU A C 1
ATOM 659 O O . GLU A 1 84 ? 7.257 2.833 -17.085 1.00 96.62 84 GLU A O 1
ATOM 664 N N . GLU A 1 85 ? 5.441 3.552 -18.188 1.00 96.56 85 GLU A N 1
ATOM 665 C CA . GLU A 1 85 ? 5.787 2.881 -19.442 1.00 96.56 85 GLU A CA 1
ATOM 666 C C . GLU A 1 85 ? 7.074 3.456 -20.055 1.00 96.56 85 GLU A C 1
ATOM 668 O O . GLU A 1 85 ? 7.940 2.706 -20.522 1.00 96.56 85 GLU A O 1
ATOM 673 N N . ILE A 1 86 ? 7.229 4.785 -20.047 1.00 96.81 86 ILE A N 1
ATOM 674 C CA . ILE A 1 86 ? 8.459 5.443 -20.508 1.00 96.81 86 ILE A CA 1
ATOM 675 C C . ILE A 1 86 ? 9.647 4.997 -19.657 1.00 96.81 86 ILE A C 1
ATOM 677 O O . ILE A 1 86 ? 10.704 4.666 -20.203 1.00 96.81 86 ILE A O 1
ATOM 681 N N . GLU A 1 87 ? 9.485 4.982 -18.337 1.00 96.62 87 GLU A N 1
ATOM 682 C CA . GLU A 1 87 ? 10.565 4.625 -17.426 1.00 96.62 87 GLU A CA 1
ATOM 683 C C . GLU A 1 87 ? 10.964 3.150 -17.563 1.00 96.62 87 GLU A C 1
ATOM 685 O O . GLU A 1 87 ? 12.149 2.838 -17.687 1.00 96.62 87 GLU A O 1
ATOM 690 N N . ALA A 1 88 ? 9.995 2.241 -17.683 1.00 95.75 88 ALA A N 1
ATOM 691 C CA . ALA A 1 88 ? 10.261 0.829 -17.943 1.00 95.75 88 ALA A CA 1
ATOM 692 C C . ALA A 1 88 ? 11.070 0.626 -19.238 1.00 95.75 88 ALA A C 1
ATOM 694 O O . ALA A 1 88 ? 12.056 -0.115 -19.251 1.00 95.75 88 ALA A O 1
ATOM 695 N N . LYS A 1 89 ? 10.720 1.333 -20.323 1.00 95.25 89 LYS A N 1
ATOM 696 C CA . LYS A 1 89 ? 11.466 1.272 -21.593 1.00 95.25 89 LYS A CA 1
ATOM 697 C C . LYS A 1 89 ? 12.900 1.781 -21.451 1.00 95.25 89 LYS A C 1
ATOM 699 O O . LYS A 1 89 ? 13.812 1.184 -22.027 1.00 95.25 89 LYS A O 1
ATOM 704 N N . ARG A 1 90 ? 13.122 2.848 -20.675 1.00 95.94 90 ARG A N 1
ATOM 705 C CA . ARG A 1 90 ? 14.474 3.355 -20.378 1.00 95.94 90 ARG A CA 1
ATOM 706 C C . ARG A 1 90 ? 15.299 2.332 -19.609 1.00 95.94 90 ARG A C 1
ATOM 708 O O . ARG A 1 90 ? 16.444 2.087 -19.981 1.00 95.94 90 ARG A O 1
ATOM 715 N N . LEU A 1 91 ? 14.716 1.706 -18.589 1.00 94.31 91 LEU A N 1
ATOM 716 C CA . LEU A 1 91 ? 15.379 0.672 -17.793 1.00 94.31 91 LEU A CA 1
ATOM 717 C C . LEU A 1 91 ? 15.750 -0.555 -18.639 1.00 94.31 91 LEU A C 1
ATOM 719 O O . LEU A 1 91 ? 16.848 -1.093 -18.492 1.00 94.31 91 LEU A O 1
ATOM 723 N N . ILE A 1 92 ? 14.877 -0.971 -19.562 1.00 93.44 92 ILE A N 1
ATOM 724 C CA . ILE A 1 92 ? 15.171 -2.054 -20.515 1.00 93.44 92 ILE A CA 1
ATOM 725 C C . ILE A 1 92 ? 16.340 -1.674 -21.426 1.00 93.44 92 ILE A C 1
ATOM 727 O O . ILE A 1 92 ? 17.271 -2.463 -21.583 1.00 93.44 92 ILE A O 1
ATOM 731 N N . ALA A 1 93 ? 16.318 -0.466 -21.996 1.00 92.12 93 ALA A N 1
ATOM 732 C CA . ALA A 1 93 ? 17.396 0.014 -22.856 1.00 92.12 93 ALA A CA 1
ATOM 733 C C . ALA A 1 93 ? 18.737 0.075 -22.105 1.00 92.12 93 ALA A C 1
ATOM 735 O O . ALA A 1 93 ? 19.746 -0.393 -22.625 1.00 92.12 93 ALA A O 1
ATOM 736 N N . ALA A 1 94 ? 18.736 0.567 -20.862 1.00 90.62 94 ALA A N 1
ATOM 737 C CA . ALA A 1 94 ? 19.927 0.630 -20.018 1.00 90.62 94 ALA A CA 1
ATOM 738 C C . ALA A 1 94 ? 20.499 -0.764 -19.704 1.00 90.62 94 ALA A C 1
ATOM 740 O O . ALA A 1 94 ? 21.714 -0.955 -19.772 1.00 90.62 94 ALA A O 1
ATOM 741 N N . LYS A 1 95 ? 19.639 -1.753 -19.417 1.00 84.69 95 LYS A N 1
ATOM 742 C CA . LYS A 1 95 ? 20.063 -3.149 -19.211 1.00 84.69 95 LYS A CA 1
ATOM 743 C C . LYS A 1 95 ? 20.607 -3.804 -20.481 1.00 84.69 95 LYS A C 1
ATOM 745 O O . LYS A 1 95 ? 21.467 -4.663 -20.371 1.00 84.69 95 LYS A O 1
ATOM 750 N N . ALA A 1 96 ? 20.127 -3.423 -21.665 1.00 80.69 96 ALA A N 1
ATOM 751 C CA . ALA A 1 96 ? 20.617 -3.965 -22.935 1.00 80.69 96 ALA A CA 1
ATOM 752 C C . ALA A 1 96 ? 22.006 -3.427 -23.333 1.00 80.69 96 ALA A C 1
ATOM 754 O O . ALA A 1 96 ? 22.687 -4.034 -24.156 1.00 80.69 96 ALA A O 1
ATOM 755 N N . THR A 1 97 ? 22.411 -2.283 -22.775 1.00 74.75 97 THR A N 1
ATOM 756 C CA . THR A 1 97 ? 23.716 -1.646 -23.025 1.00 74.75 97 THR A CA 1
ATOM 757 C C . THR A 1 97 ? 24.794 -1.976 -21.989 1.00 74.75 97 THR A C 1
ATOM 759 O O . THR A 1 97 ? 25.933 -1.543 -22.161 1.00 74.75 97 THR A O 1
ATOM 762 N N . ALA A 1 98 ? 24.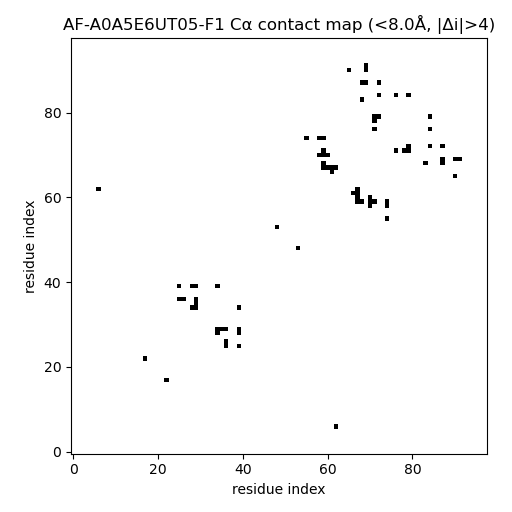436 -2.685 -20.916 1.00 60.59 98 ALA A N 1
ATOM 763 C CA . ALA A 1 98 ? 25.328 -3.101 -19.831 1.00 60.59 98 ALA A CA 1
ATOM 764 C C . ALA A 1 98 ? 25.810 -4.543 -20.035 1.00 60.59 98 ALA A C 1
ATOM 766 O O . ALA A 1 98 ? 26.982 -4.811 -19.689 1.00 60.59 98 ALA A O 1
#